Protein 1PCS (pdb70)

InterPro domains:
  IPR000923 Blue (type 1) copper domain [PF00127] (32-126)
  IPR001235 Blue (type 1) copper protein, plastocyanin-type [PR00156] (50-63)
  IPR001235 Blue (type 1) copper protein, plastocyanin-type [PR00156] (65-80)
  IPR001235 Blue (type 1) copper protein, plastocyanin-type [PR00156] (103-117)
  IPR002387 Plastocyanin [PR00157] (36-55)
  IPR002387 Plastocyanin [PR00157] (59-77)
  IPR002387 Plastocyanin [PR00157] (105-124)
  IPR002387 Plastocyanin [TIGR02656] (32-126)
  IPR002387 Plastocyanin [cd04219] (31-126)
  IPR008972 Cupredoxin [G3DSA:2.60.40.420] (29-126)
  IPR008972 Cupredoxin [SSF49503] (28-126)
  IPR023511 Plastocyanin, cyanobacteria [MF_00566] (29-126)
  IPR028871 Blue (type 1) copper protein, binding site [PS00196] (105-119)

Secondary structure (DSSP, 8-state):
--EEEEES-TTS-SSEESSEEEE-TT-EEEEEE-SS--EEEEE--SSS-HHHHHHH-EEEEE-STT-EEEEE--S-EEEEEE-GGGTTTT-EEEEEE-

Organism: Synechocystis sp. (strain ATCC 27184 / PCC 6803 / Kazusa) (NCBI:txid1111708)

Sequence (98 aa):
ANATVKMGSDSGALVFEPSTVTIKAGEEVKWVNNKLSPHNIVFDADGVPADTAAKLSHKGLLFAAGESFTSTFTEPGTYTYYCEPHRGAGMVGKVVVE

CATH classification: 2.60.40.420

GO terms:
  GO:0031676 plasma membrane-derived thylakoid membrane (C, EXP)

B-factor: mean 12.73, std 6.79, range [2.0, 57.0]

Solvent-accessible surface area: 4967 Å² total; per-residue (Å²): 86,102,19,81,0,72,0,0,6,89,106,37,40,46,52,2,74,55,60,70,12,81,3,130,43,46,37,70,0,88,0,35,1,44,100,92,47,32,0,1,0,10,10,44,53,108,84,18,85,66,102,35,2,67,155,13,20,41,131,47,76,16,134,57,81,55,69,46,45,58,8,70,2,99,107,76,25,63,4,47,2,29,0,79,66,28,141,87,64,39,0,80,6,79,0,31,4,145

Nearest PDB structures (foldseek):
  1pcs-assembly1_A-2  TM=1.010E+00  e=1.177E-21  Synechocystis sp. PCC 6803
  1jxf-assembly1_A  TM=9.537E-01  e=4.282E-17  Synechocystis sp. PCC 6803
  1bxv-assembly1_A  TM=9.787E-01  e=2.084E-15  Synechococcus elongatus PCC 7942 = FACHB-805
  1m9w-assembly1_A  TM=8.908E-01  e=7.858E-17  Synechocystis sp.
  4dp6-assembly1_X  TM=9.370E-01  e=3.416E-13  Populus nigra

Foldseek 3Di:
DEEEWEQADPVGARAIVVQEEEEAAFHKYKYFYADDDWWWKQWDPPWHHPVLSVVQTGLDIDDDGGDMDMGHGNDFTKIKIATVVCVVSPHIGIYGYD

Radius of gyration: 12.26 Å; Cα contacts (8 Å, |Δi|>4): 247; chains: 1; bounding box: 31×27×26 Å

Structure (mmCIF, N/CA/C/O backbone):
data_1PCS
#
_entry.id   1PCS
#
_cell.length_a   34.300
_cell.length_b   34.300
_cell.length_c   111.800
_cell.angle_alpha   90.00
_cell.angle_beta   90.00
_cell.angle_gamma   120.00
#
_symmetry.space_group_name_H-M   'P 32 2 1'
#
loop_
_entity.id
_entity.type
_entity.pdbx_description
1 polymer PLASTOCYANIN
2 non-polymer 'COPPER (II) ION'
3 water water
#
loop_
_atom_site.group_PDB
_atom_site.id
_atom_site.type_symbol
_atom_site.label_atom_id
_atom_site.label_alt_id
_atom_site.label_comp_id
_atom_site.label_asym_id
_atom_site.label_entity_id
_atom_site.label_seq_id
_atom_site.pdbx_PDB_ins_code
_atom_site.Cartn_x
_atom_site.Cartn_y
_atom_site.Cartn_z
_atom_site.occupancy
_atom_site.B_iso_or_equiv
_atom_site.auth_seq_id
_atom_site.auth_comp_id
_atom_site.auth_asym_id
_atom_site.auth_atom_id
_atom_site.pdbx_PDB_model_num
ATOM 1 N N . ALA A 1 1 ? 4.875 5.335 44.934 1.00 19.58 -2 ALA A N 1
ATOM 2 C CA . ALA A 1 1 ? 4.979 5.109 46.401 1.00 20.93 -2 ALA A CA 1
ATOM 3 C C . ALA A 1 1 ? 5.953 6.139 46.951 1.00 21.42 -2 ALA A C 1
ATOM 4 O O . ALA A 1 1 ? 6.611 6.836 46.178 1.00 20.85 -2 ALA A O 1
ATOM 9 N N . ASN A 1 2 ? 6.000 6.277 48.273 1.00 21.57 -1 ASN A N 1
ATOM 10 C CA . ASN A 1 2 ? 6.922 7.215 48.903 1.00 21.74 -1 ASN A CA 1
ATOM 11 C C . ASN A 1 2 ? 8.322 6.737 48.549 1.00 19.62 -1 ASN A C 1
ATOM 12 O O . ASN A 1 2 ? 8.562 5.536 48.442 1.00 20.65 -1 ASN A O 1
ATOM 20 N N . ALA A 1 3 ? 9.232 7.672 48.322 1.00 17.70 1 ALA A N 1
ATOM 21 C CA . ALA A 1 3 ? 10.584 7.313 47.938 1.00 14.71 1 ALA A CA 1
ATOM 22 C C . ALA A 1 3 ? 11.637 7.749 48.940 1.00 13.38 1 ALA A C 1
ATOM 23 O O . ALA A 1 3 ? 11.465 8.733 49.660 1.00 12.47 1 ALA A O 1
ATOM 26 N N . THR A 1 4 ? 12.720 6.987 48.997 1.00 11.60 2 THR A N 1
ATOM 27 C CA . THR A 1 4 ? 13.835 7.302 49.872 1.00 11.23 2 THR A CA 1
ATOM 28 C C . THR A 1 4 ? 15.034 7.436 48.954 1.00 9.81 2 THR A C 1
ATOM 29 O O . THR A 1 4 ? 15.217 6.616 48.055 1.00 10.79 2 THR 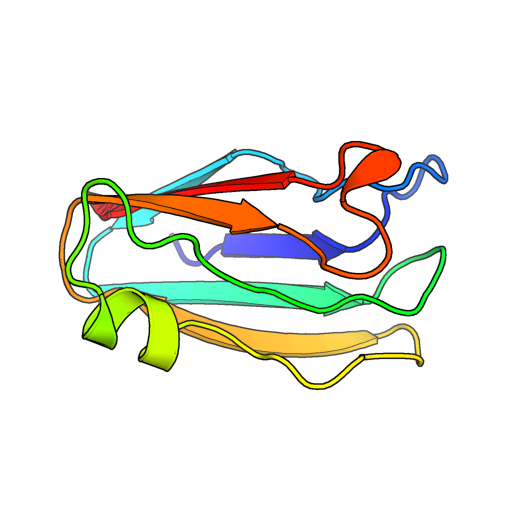A O 1
ATOM 35 N N . VAL A 1 5 ? 15.771 8.529 49.106 1.00 7.06 3 VAL A N 1
ATOM 36 C CA . VAL A 1 5 ? 16.948 8.788 48.289 1.00 4.99 3 VAL A CA 1
ATOM 37 C C . VAL A 1 5 ? 18.159 8.953 49.196 1.00 4.55 3 VAL A C 1
ATOM 38 O O . VAL A 1 5 ? 18.113 9.704 50.180 1.00 2.27 3 VAL A O 1
ATOM 43 N N . LYS A 1 6 ? 19.21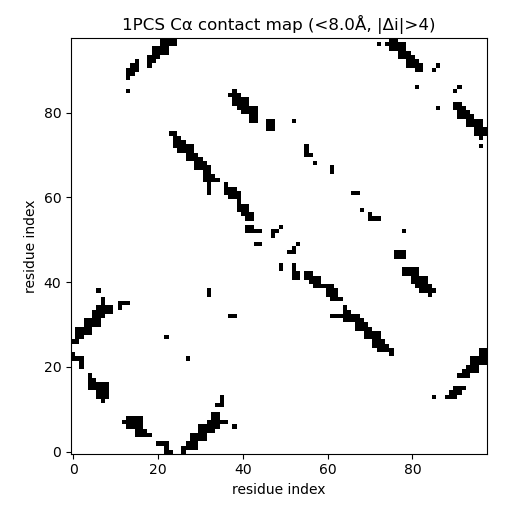6 8.200 48.903 1.00 4.15 4 LYS A N 1
ATOM 44 C CA . LYS A 1 6 ? 20.450 8.277 49.681 1.00 5.42 4 LYS A CA 1
ATOM 45 C C . LYS A 1 6 ? 21.281 9.433 49.149 1.00 3.47 4 LYS A C 1
ATOM 46 O O . LYS A 1 6 ? 21.416 9.600 47.932 1.00 2.22 4 LYS A O 1
ATOM 56 N N . MET A 1 7 ? 21.832 10.227 50.054 1.00 4.81 5 MET A N 1
ATOM 57 C CA . MET A 1 7 ? 22.692 11.330 49.658 1.00 5.21 5 MET A CA 1
ATOM 58 C C . MET A 1 7 ? 24.094 10.768 49.839 1.00 4.31 5 MET A C 1
ATOM 59 O O . MET A 1 7 ? 24.539 10.536 50.969 1.00 3.88 5 MET A O 1
ATOM 65 N N . GLY A 1 8 ? 24.752 10.487 48.716 1.00 5.16 6 GLY A N 1
ATOM 66 C CA . GLY A 1 8 ? 26.073 9.881 48.740 1.00 4.60 6 GLY A CA 1
ATOM 67 C C . GLY A 1 8 ? 25.794 8.391 48.586 1.00 8.28 6 GLY A C 1
ATOM 68 O O . GLY A 1 8 ? 25.084 7.802 49.415 1.00 7.76 6 GLY A O 1
ATOM 70 N N . SER A 1 9 ? 26.299 7.779 47.519 1.00 8.33 7 SER A N 1
ATOM 71 C CA . SER A 1 9 ? 26.049 6.356 47.266 1.00 12.13 7 SER A CA 1
ATOM 72 C C . SER A 1 9 ? 26.838 5.402 48.163 1.00 12.74 7 SER A C 1
ATOM 73 O O . SER A 1 9 ? 27.850 5.787 48.754 1.00 13.47 7 SER A O 1
ATOM 78 N N . ASP A 1 10 ? 26.365 4.156 48.259 1.00 13.84 8 ASP A N 1
ATOM 79 C CA . ASP A 1 10 ? 27.052 3.127 49.045 1.00 14.56 8 ASP A CA 1
ATOM 80 C C . ASP A 1 10 ? 28.429 2.882 48.423 1.00 13.20 8 ASP A C 1
ATOM 81 O O . ASP A 1 10 ? 29.381 2.550 49.116 1.00 13.43 8 ASP A O 1
ATOM 87 N N . SER A 1 11 ? 28.520 3.039 47.106 1.00 15.94 9 SER A N 1
ATOM 88 C CA . SER A 1 11 ? 29.778 2.853 46.397 1.00 18.36 9 SER A CA 1
ATOM 89 C C . SER A 1 11 ? 30.732 4.032 46.619 1.00 18.75 9 SER A C 1
ATOM 90 O O . SER A 1 11 ? 31.826 4.066 46.058 1.00 23.16 9 SER A O 1
ATOM 95 N N . GLY A 1 12 ? 30.313 4.996 47.434 1.00 17.92 10 GLY A N 1
ATOM 96 C CA . GLY A 1 12 ? 31.158 6.140 47.727 1.00 16.58 10 GLY A CA 1
ATOM 97 C C . GLY A 1 12 ? 31.308 7.188 46.637 1.00 15.25 10 GLY A C 1
ATOM 98 O O . GLY A 1 12 ? 32.416 7.672 46.386 1.00 16.39 10 GLY A O 1
ATOM 100 N N . ALA A 1 13 ? 30.198 7.557 46.008 1.00 13.06 11 ALA A N 1
ATOM 101 C CA . ALA A 1 13 ? 30.199 8.571 44.960 1.00 12.04 11 ALA A CA 1
ATOM 102 C C . ALA A 1 13 ? 29.305 9.749 45.374 1.00 10.41 11 ALA A C 1
ATOM 103 O O . ALA A 1 13 ? 28.318 9.571 46.097 1.00 8.63 11 ALA A O 1
ATOM 106 N N . LEU A 1 14 ? 29.671 10.952 44.942 1.00 9.90 12 LEU A N 1
ATOM 107 C CA . LEU A 1 14 ? 28.898 12.151 45.254 1.00 9.63 12 LEU A CA 1
ATOM 108 C C . LEU A 1 14 ? 27.672 12.195 44.347 1.00 9.03 12 LEU A C 1
ATOM 109 O O . LEU A 1 14 ? 27.622 12.962 43.380 1.00 5.72 12 LEU A O 1
ATOM 115 N N . VAL A 1 15 ? 26.690 11.358 44.661 1.00 5.00 13 VAL A N 1
ATOM 116 C CA . VAL A 1 15 ? 25.474 11.282 43.870 1.00 8.39 13 VAL A CA 1
ATOM 117 C C . VAL A 1 15 ? 24.249 11.010 44.739 1.00 6.89 13 VAL A C 1
ATOM 118 O O . VAL A 1 15 ? 24.361 10.624 45.907 1.00 8.96 13 VAL A O 1
ATOM 123 N N . PHE A 1 16 ? 23.083 11.280 44.169 1.00 7.70 14 PHE A N 1
ATOM 124 C CA . PHE A 1 16 ? 21.821 11.006 44.826 1.00 6.46 14 PHE A CA 1
ATOM 125 C C . PHE A 1 16 ? 21.470 9.643 44.257 1.00 5.07 14 PHE A C 1
ATOM 126 O O . PHE A 1 16 ? 21.508 9.444 43.040 1.00 6.55 14 PHE A O 1
ATOM 135 N N . GLU A 1 17 ? 21.193 8.690 45.134 1.00 5.69 15 GLU A N 1
ATOM 136 C CA . GLU A 1 17 ? 20.864 7.341 44.698 1.00 5.49 15 GLU A CA 1
ATOM 137 C C . GLU A 1 17 ? 19.533 6.900 45.299 1.00 5.06 15 GLU A C 1
ATOM 138 O O . GLU A 1 17 ? 19.418 6.747 46.514 1.00 4.82 15 GLU A O 1
ATOM 145 N N . PRO A 1 18 ? 18.510 6.686 44.458 1.00 5.14 16 PRO A N 1
ATOM 146 C CA . PRO A 1 18 ? 18.529 6.833 43.001 1.00 5.04 16 PRO A CA 1
ATOM 147 C C . PRO A 1 18 ? 18.429 8.297 42.565 1.00 6.61 16 PRO A C 1
ATOM 148 O O . PRO A 1 18 ? 17.755 9.098 43.210 1.00 5.47 16 PRO A O 1
ATOM 152 N N . SER A 1 19 ? 19.111 8.639 41.476 1.00 7.00 17 SER A N 1
ATOM 153 C CA . SER A 1 19 ? 19.126 10.005 40.963 1.00 8.91 17 SER A CA 1
ATOM 154 C C . SER A 1 19 ? 17.757 10.500 40.495 1.00 10.83 17 SER A C 1
ATOM 155 O O . SER A 1 19 ? 17.451 11.685 40.612 1.00 14.18 17 SER A O 1
ATOM 160 N N . THR A 1 20 ? 16.942 9.598 39.958 1.00 9.64 18 THR A N 1
ATOM 161 C CA . THR A 1 20 ? 15.606 9.950 39.499 1.00 8.06 18 THR A CA 1
ATOM 162 C C . THR A 1 20 ? 14.594 9.043 40.186 1.00 9.46 18 THR A C 1
ATOM 163 O O . THR A 1 20 ? 14.785 7.826 40.240 1.00 7.67 18 THR A O 1
ATOM 169 N N . VAL A 1 21 ? 13.558 9.650 40.764 1.00 7.93 19 VAL A N 1
ATOM 170 C CA . VAL A 1 21 ? 12.484 8.911 41.418 1.00 8.15 19 VAL A CA 1
ATOM 171 C C . VAL A 1 21 ? 11.161 9.418 40.860 1.00 8.78 19 VAL A C 1
ATOM 172 O O . VAL A 1 21 ? 11.053 10.574 40.430 1.00 4.91 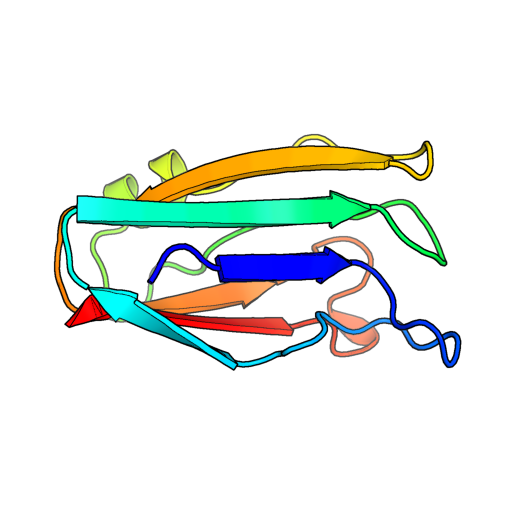19 VAL A O 1
ATOM 177 N N . THR A 1 22 ? 10.168 8.543 40.831 1.00 8.07 20 THR A N 1
ATOM 178 C CA . THR A 1 22 ? 8.852 8.907 40.340 1.00 7.35 20 THR A CA 1
ATOM 179 C C . THR A 1 22 ? 7.825 8.598 41.412 1.00 6.61 20 THR A C 1
ATOM 180 O O . THR A 1 22 ? 7.778 7.483 41.934 1.00 6.63 20 THR A O 1
ATOM 186 N N . ILE A 1 23 ? 7.051 9.610 41.782 1.00 5.08 21 ILE A N 1
ATOM 187 C CA . ILE A 1 23 ? 6.022 9.452 42.791 1.00 6.70 21 ILE A CA 1
ATOM 188 C C . ILE A 1 23 ? 4.685 10.000 42.289 1.00 6.43 21 ILE A C 1
ATOM 189 O O . ILE A 1 23 ? 4.597 10.570 41.201 1.00 7.35 21 ILE A O 1
ATOM 195 N N . LYS A 1 24 ? 3.646 9.779 43.082 1.00 7.86 22 L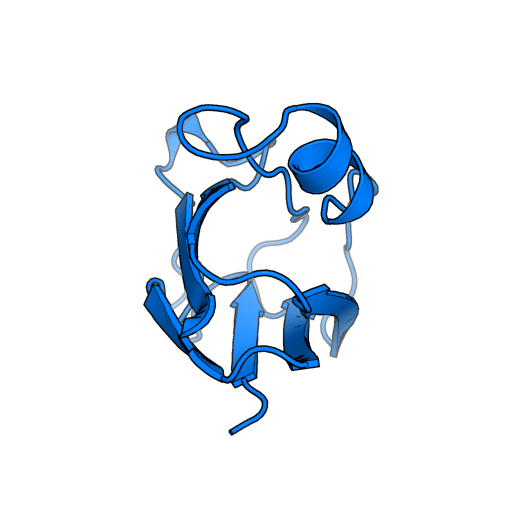YS A N 1
ATOM 196 C CA . LYS A 1 24 ? 2.308 10.261 42.778 1.00 9.97 22 LYS A CA 1
ATOM 197 C C . LYS A 1 24 ? 2.115 11.549 43.570 1.00 7.96 22 LYS A C 1
ATOM 198 O O . LYS A 1 24 ? 2.639 11.679 44.684 1.00 8.21 22 LYS A O 1
ATOM 208 N N . ALA A 1 25 ? 1.371 12.491 43.002 1.00 5.95 23 ALA A N 1
ATOM 209 C CA . ALA A 1 25 ? 1.096 13.760 43.663 1.00 7.05 23 ALA A CA 1
ATOM 210 C C . ALA A 1 25 ? 0.531 13.458 45.038 1.00 5.94 23 ALA A C 1
ATOM 211 O O . ALA A 1 25 ? -0.300 12.567 45.187 1.00 7.93 23 ALA A O 1
ATOM 214 N N . GLY A 1 26 ? 1.012 14.173 46.043 1.00 4.80 24 GLY A N 1
ATOM 215 C CA . GLY A 1 26 ? 0.550 13.949 47.396 1.00 5.37 24 GLY A CA 1
ATOM 216 C C . GLY A 1 26 ? 1.545 13.142 48.209 1.00 6.95 24 GLY A C 1
ATOM 217 O O . GLY A 1 26 ? 1.524 13.201 49.439 1.00 7.44 24 GLY A O 1
ATOM 219 N N . GLU A 1 27 ? 2.419 12.394 47.538 1.00 8.75 25 GLU A N 1
ATOM 220 C CA . GLU A 1 27 ? 3.417 11.584 48.237 1.00 9.76 25 GLU A CA 1
ATOM 221 C C . GLU A 1 27 ? 4.663 12.379 48.614 1.00 9.94 25 GLU A C 1
ATOM 222 O O . GLU A 1 27 ? 4.843 13.525 48.191 1.00 9.33 25 GLU A O 1
ATOM 229 N N . GLU A 1 28 ? 5.530 11.767 49.409 1.00 9.80 26 GLU A N 1
ATOM 230 C CA . GLU A 1 28 ? 6.730 12.450 49.850 1.00 12.44 26 GLU A CA 1
ATOM 231 C C . GLU A 1 28 ? 8.006 11.710 49.506 1.00 11.89 26 GLU A C 1
ATOM 232 O O . GLU A 1 28 ? 7.986 10.532 49.128 1.00 12.20 26 GLU A O 1
ATOM 239 N N . VAL A 1 29 ? 9.109 12.441 49.574 1.00 8.47 27 VAL A N 1
ATOM 240 C CA . VAL A 1 29 ? 10.424 11.894 49.298 1.00 6.65 27 VAL A CA 1
ATOM 241 C C . VAL A 1 29 ? 11.277 12.228 50.509 1.00 6.57 27 VAL A C 1
ATOM 242 O O . VAL A 1 29 ? 11.231 13.348 51.028 1.00 5.82 27 VAL A O 1
ATOM 247 N N . LYS A 1 30 ? 11.998 11.237 51.007 1.00 5.81 28 LYS A N 1
ATOM 248 C CA . LYS A 1 30 ? 12.864 11.457 52.143 1.00 5.27 28 LYS A CA 1
ATOM 249 C C . LYS A 1 30 ? 14.301 11.253 51.697 1.00 7.03 28 LYS A C 1
ATOM 250 O O . LYS A 1 30 ? 14.623 10.227 51.091 1.00 7.35 28 LYS A O 1
ATOM 260 N N . TRP A 1 31 ? 15.135 12.262 51.931 1.00 4.05 29 TRP A N 1
ATOM 261 C CA . TRP A 1 31 ? 16.550 12.190 51.602 1.00 4.66 29 TRP A CA 1
ATOM 262 C C . TRP A 1 31 ? 17.268 11.854 52.900 1.00 6.45 29 TRP A C 1
ATOM 263 O O . TRP A 1 31 ? 17.055 12.511 53.927 1.00 7.42 29 TRP A O 1
ATOM 276 N N . VAL A 1 32 ? 18.092 10.814 52.862 1.00 7.64 30 VAL A N 1
ATOM 277 C CA . VAL A 1 32 ? 18.831 10.377 54.035 1.00 5.51 30 VAL A CA 1
ATOM 278 C C . VAL A 1 32 ? 20.331 10.512 53.769 1.00 8.37 30 VAL A C 1
ATOM 279 O O . VAL A 1 32 ? 20.844 10.023 52.756 1.00 5.04 30 VAL A O 1
ATOM 284 N N . ASN A 1 33 ? 21.014 11.216 54.666 1.00 7.56 31 ASN A N 1
ATOM 285 C CA . ASN A 1 33 ? 22.453 11.431 54.569 1.00 9.49 31 ASN A CA 1
ATOM 286 C C . ASN A 1 33 ? 23.141 10.078 54.721 1.00 10.11 31 ASN A C 1
ATOM 287 O O . ASN A 1 33 ? 22.973 9.413 55.746 1.00 10.31 31 ASN A O 1
ATOM 295 N N . ASN A 1 34 ? 23.916 9.678 53.717 1.00 9.80 32 ASN A N 1
ATOM 296 C CA . ASN A 1 34 ? 24.591 8.386 53.751 1.00 9.21 32 ASN A CA 1
ATOM 297 C C . ASN A 1 34 ? 26.119 8.463 53.854 1.00 8.54 32 ASN A C 1
ATOM 298 O O . ASN A 1 34 ? 26.690 8.131 54.892 1.00 10.03 32 ASN A O 1
ATOM 306 N N . LYS A 1 35 ? 26.778 8.892 52.784 1.00 9.76 33 LYS A N 1
ATOM 307 C CA . LYS A 1 35 ? 28.237 8.996 52.771 1.00 11.02 33 LYS A CA 1
ATOM 308 C C . LYS A 1 35 ? 28.721 10.292 52.139 1.00 10.97 33 LYS A C 1
ATOM 309 O O . LYS A 1 35 ? 27.986 10.936 51.393 1.00 10.66 33 LYS A O 1
ATOM 319 N N . LEU A 1 36 ? 29.969 10.648 52.443 1.00 10.28 34 LEU A N 1
ATOM 320 C CA . LEU A 1 36 ? 30.632 11.837 51.906 1.00 9.23 34 LEU A CA 1
ATOM 321 C C . LEU A 1 36 ? 29.920 13.156 52.198 1.00 9.27 34 LEU A C 1
ATOM 322 O O . LEU A 1 36 ? 29.728 13.991 51.313 1.00 8.57 34 LEU A O 1
ATOM 328 N N . SER A 1 37 ? 29.575 13.350 53.466 1.00 11.56 35 SER A N 1
ATOM 329 C CA . SER A 1 37 ? 28.894 14.557 53.915 1.00 13.59 35 SER A CA 1
ATOM 330 C C . SER A 1 37 ? 29.792 15.778 53.710 1.00 14.08 35 SER A C 1
ATOM 331 O O . SER A 1 37 ? 31.014 15.638 53.563 1.00 16.25 35 SER A O 1
ATOM 336 N N . PRO A 1 38 ? 29.214 16.993 53.751 1.00 11.98 36 PRO A N 1
ATOM 337 C CA . PRO A 1 38 ? 27.796 17.291 53.976 1.00 10.92 36 PRO A CA 1
ATOM 338 C C . PRO A 1 38 ? 26.997 17.407 52.677 1.00 7.77 36 PRO A C 1
ATOM 339 O O . PRO A 1 38 ? 27.568 17.540 51.589 1.00 7.61 36 PRO A O 1
ATOM 343 N N . HIS A 1 39 ? 25.673 17.351 52.793 1.00 6.05 37 HIS A N 1
ATOM 344 C CA . HIS A 1 39 ? 24.798 17.465 51.627 1.00 5.27 37 HIS A CA 1
ATOM 345 C C . HIS A 1 39 ? 23.566 18.286 51.970 1.00 4.44 37 HIS A C 1
ATOM 346 O O . HIS A 1 39 ? 23.216 18.438 53.139 1.00 6.83 37 HIS A O 1
ATOM 355 N N . ASN A 1 40 ? 22.920 18.818 50.940 1.00 6.68 38 ASN A N 1
ATOM 356 C CA . ASN A 1 40 ? 21.687 19.580 51.092 1.00 6.65 38 ASN A CA 1
ATOM 357 C C . ASN A 1 40 ? 20.894 19.425 49.794 1.00 8.14 38 ASN A C 1
ATOM 358 O O . ASN A 1 40 ? 21.389 18.821 48.830 1.00 4.75 38 ASN A O 1
ATOM 366 N N . ILE A 1 41 ? 19.648 19.900 49.792 1.00 8.37 39 ILE A N 1
ATOM 367 C CA . ILE A 1 41 ? 18.783 19.778 48.619 1.00 9.70 39 ILE A CA 1
ATOM 368 C C . ILE A 1 41 ? 18.280 21.142 48.168 1.00 7.87 39 ILE A C 1
ATOM 369 O O . ILE A 1 41 ? 17.571 21.824 48.910 1.00 10.32 39 ILE A O 1
ATOM 375 N N . VAL A 1 42 ? 18.634 21.537 46.954 1.00 5.71 40 VAL A N 1
ATOM 376 C CA . VAL A 1 42 ? 18.180 22.814 46.430 1.00 6.60 40 VAL A CA 1
ATOM 377 C C . VAL A 1 42 ? 17.524 22.578 45.075 1.00 5.16 40 VAL A C 1
ATOM 378 O O . VAL A 1 42 ? 18.158 22.071 44.155 1.00 4.74 40 VAL A O 1
ATOM 383 N N . PHE A 1 43 ? 16.241 22.896 44.967 1.00 4.59 41 PHE A N 1
ATOM 384 C CA . PHE A 1 43 ? 15.534 22.710 43.704 1.00 6.25 41 PHE A CA 1
ATOM 385 C C . PHE A 1 43 ? 15.716 23.923 42.809 1.00 7.03 41 PHE A C 1
ATOM 386 O O . PHE A 1 43 ? 15.696 25.054 43.286 1.00 9.02 41 PHE A O 1
ATOM 395 N N . ASP A 1 44 ? 15.988 23.699 41.530 1.00 9.72 42 ASP A N 1
ATOM 396 C CA . ASP A 1 44 ? 16.126 24.826 40.624 1.00 14.57 42 ASP A CA 1
ATOM 397 C C . ASP A 1 44 ? 14.702 25.197 40.192 1.00 15.76 42 ASP A C 1
ATOM 398 O O . ASP A 1 44 ? 13.793 24.367 40.248 1.00 15.34 42 ASP A O 1
ATOM 404 N N . ALA A 1 45 ? 14.500 26.440 39.780 1.00 17.73 43 ALA A N 1
ATOM 405 C CA . ALA A 1 45 ? 13.162 26.891 39.422 1.00 19.27 43 ALA A CA 1
ATOM 406 C C . ALA A 1 45 ? 12.738 26.833 37.962 1.00 18.13 43 ALA A C 1
ATOM 407 O O . ALA A 1 45 ? 11.770 27.488 37.585 1.00 22.50 43 ALA A O 1
ATOM 410 N N . ASP A 1 46 ? 13.425 26.068 37.127 1.00 18.75 44 ASP A N 1
ATOM 411 C CA . ASP A 1 46 ? 13.005 26.023 35.731 1.00 21.27 44 ASP A CA 1
ATOM 412 C C . ASP A 1 46 ? 11.975 24.917 35.520 1.00 19.24 44 ASP A C 1
ATOM 413 O O . ASP A 1 46 ? 12.179 23.774 35.934 1.00 20.81 44 ASP A O 1
ATOM 419 N N . GLY A 1 47 ? 10.825 25.290 34.970 1.00 17.16 45 GLY A N 1
ATOM 420 C CA . GLY A 1 47 ? 9.772 24.316 34.725 1.00 15.05 45 GLY A CA 1
ATOM 421 C C . GLY A 1 47 ? 8.749 24.195 35.839 1.00 11.18 45 GLY A C 1
ATOM 422 O O . GLY A 1 47 ? 7.699 23.582 35.658 1.00 11.83 45 GLY A O 1
ATOM 424 N N . VAL A 1 48 ? 9.053 24.755 37.000 1.00 10.69 46 VAL A N 1
ATOM 425 C CA . VAL A 1 48 ? 8.139 24.715 38.134 1.00 9.36 46 VAL A CA 1
ATOM 426 C C . VAL A 1 48 ? 8.111 26.111 38.749 1.00 9.09 46 VAL A C 1
ATOM 427 O O . VAL A 1 48 ? 8.983 26.929 38.467 1.00 8.01 46 VAL A O 1
ATOM 432 N N . PRO A 1 49 ? 7.064 26.431 39.525 1.00 10.72 47 PRO A N 1
ATOM 433 C CA . PRO A 1 49 ? 6.980 27.753 40.145 1.00 11.13 47 PRO A CA 1
ATOM 434 C C . PRO A 1 49 ? 8.1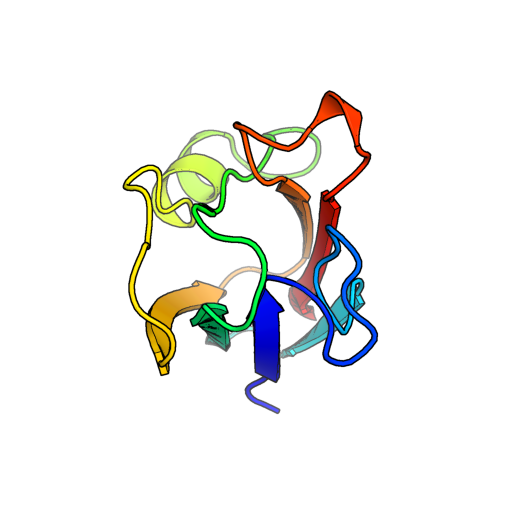66 27.989 41.064 1.00 12.25 47 PRO A C 1
ATOM 435 O O . PRO A 1 49 ? 8.518 27.121 41.862 1.00 13.86 47 PRO A O 1
ATOM 439 N N . ALA A 1 50 ? 8.764 29.172 40.962 1.00 12.16 48 ALA A N 1
ATOM 440 C CA . ALA A 1 50 ? 9.921 29.526 41.778 1.00 11.67 48 ALA A CA 1
ATOM 441 C C . ALA A 1 50 ? 9.696 29.324 43.276 1.00 11.79 48 ALA A C 1
ATOM 442 O O . ALA A 1 50 ? 10.545 28.749 43.966 1.00 11.68 48 ALA A O 1
ATOM 445 N N . ASP A 1 51 ? 8.543 29.758 43.776 1.00 10.25 50 ASP A N 1
ATOM 446 C CA . ASP A 1 51 ? 8.256 29.611 45.200 1.00 12.55 50 ASP A CA 1
ATOM 447 C C . ASP A 1 51 ? 8.023 28.179 45.676 1.00 10.98 50 ASP A C 1
ATOM 448 O O . ASP A 1 51 ? 8.349 27.843 46.815 1.00 8.78 50 ASP A O 1
ATOM 454 N N . THR A 1 52 ? 7.492 27.331 44.802 1.00 11.35 51 THR A N 1
ATOM 455 C CA . THR A 1 52 ? 7.271 25.933 45.150 1.00 11.86 51 THR A CA 1
ATOM 456 C C . THR A 1 52 ? 8.647 25.285 45.316 1.00 10.08 51 THR A C 1
ATOM 457 O O . THR A 1 52 ? 8.904 24.599 46.305 1.00 11.16 51 THR A O 1
ATOM 463 N N . ALA A 1 53 ? 9.541 25.563 44.369 1.00 9.50 52 ALA A N 1
ATOM 464 C CA . ALA A 1 53 ? 10.904 25.039 44.391 1.00 9.03 52 ALA A CA 1
ATOM 465 C C . ALA A 1 53 ? 11.600 25.429 45.699 1.00 10.01 52 ALA A C 1
ATOM 466 O O . ALA A 1 53 ? 12.289 24.615 46.315 1.00 9.84 52 ALA A O 1
ATOM 469 N N . ALA A 1 54 ? 11.393 26.670 46.131 1.00 11.03 53 ALA A N 1
ATOM 470 C CA . ALA A 1 54 ? 11.974 27.159 47.375 1.00 10.75 53 ALA A CA 1
ATOM 471 C C . ALA A 1 54 ? 11.400 26.415 48.586 1.00 11.53 53 ALA A C 1
ATOM 472 O O . ALA A 1 54 ? 12.136 26.022 49.490 1.00 11.64 53 ALA A O 1
ATOM 475 N N . LYS A 1 55 ? 10.086 26.211 48.600 1.00 12.02 54 LYS A N 1
ATOM 476 C CA . LYS A 1 55 ? 9.439 25.516 49.709 1.00 10.72 54 LYS A CA 1
ATOM 477 C C . LYS A 1 55 ? 9.878 24.059 49.832 1.00 8.94 54 LYS A C 1
ATOM 478 O O . LYS A 1 55 ? 9.834 23.481 50.920 1.00 5.52 54 LYS A O 1
ATOM 488 N N . LEU A 1 56 ? 10.269 23.461 48.710 1.00 5.68 55 LEU A N 1
ATOM 489 C CA . LEU A 1 56 ? 10.715 22.070 48.686 1.00 5.49 55 LEU A CA 1
ATOM 490 C C . LEU A 1 56 ? 12.184 21.913 49.077 1.00 5.67 55 LEU A C 1
ATOM 491 O O . LEU A 1 56 ? 12.613 20.839 49.498 1.00 6.82 55 LEU A O 1
ATOM 497 N N . SER A 1 57 ? 12.952 22.985 48.939 1.00 5.85 56 SER A N 1
ATOM 498 C CA . SER A 1 57 ? 14.376 22.943 49.249 1.00 3.78 56 SER A CA 1
ATOM 499 C C . SER A 1 57 ? 14.660 22.867 50.739 1.00 5.57 56 SER A C 1
ATOM 500 O O . SER A 1 57 ? 13.836 23.261 51.574 1.00 3.49 56 SER A O 1
ATOM 505 N N . HIS A 1 58 ? 15.830 22.326 51.057 1.00 5.84 57 HIS A N 1
ATOM 506 C CA . HIS A 1 58 ? 16.311 22.199 52.426 1.00 6.01 57 HIS A CA 1
ATOM 507 C C . HIS A 1 58 ? 17.769 22.634 52.305 1.00 7.59 57 HIS A C 1
ATOM 508 O O . HIS A 1 58 ? 18.643 21.829 51.974 1.00 6.56 57 HIS A O 1
ATOM 518 N N . LYS A 1 59 ? 18.007 23.930 52.488 1.00 8.09 58 LYS A N 1
ATOM 519 C CA . LYS A 1 59 ? 19.342 24.509 52.364 1.00 10.03 58 LYS A CA 1
ATOM 520 C C . LYS A 1 59 ? 20.359 24.160 53.453 1.00 9.97 58 LYS A C 1
ATOM 521 O O . LYS A 1 59 ? 21.565 24.229 53.215 1.00 11.90 58 LYS A O 1
ATOM 531 N N . GLY A 1 60 ? 19.883 23.807 54.642 1.00 10.92 61 GLY A N 1
ATOM 532 C CA . GLY A 1 60 ? 20.786 23.444 55.726 1.00 11.00 61 GLY A CA 1
ATOM 533 C C . GLY A 1 60 ? 21.556 22.169 55.407 1.00 12.98 61 GLY A C 1
ATOM 534 O O . GLY A 1 60 ? 20.994 21.217 54.847 1.00 12.10 61 GLY A O 1
ATOM 536 N N . LEU A 1 61 ? 22.834 22.142 55.772 1.00 11.19 62 LEU A N 1
ATOM 537 C CA . LEU A 1 61 ? 23.689 20.989 55.509 1.00 9.92 62 LEU A CA 1
ATOM 538 C C . LEU A 1 61 ? 23.546 19.872 56.538 1.00 9.22 62 LEU A C 1
ATOM 539 O O . LEU A 1 61 ? 23.457 20.125 57.742 1.00 5.80 62 LEU A O 1
ATOM 545 N N . LEU A 1 62 ? 23.511 18.636 56.049 1.00 8.32 63 LEU A N 1
ATOM 546 C CA . LEU A 1 62 ? 23.404 17.461 56.907 1.00 10.63 63 LEU A CA 1
ATOM 547 C C . LEU A 1 62 ? 24.787 16.823 57.000 1.00 10.24 63 LEU A C 1
ATOM 548 O O . LEU A 1 62 ? 25.457 16.617 55.978 1.00 9.75 63 LEU A O 1
ATOM 554 N N . PHE A 1 63 ? 25.215 16.524 58.224 1.00 10.74 64 PHE A N 1
ATOM 555 C CA . PHE A 1 63 ? 26.529 15.931 58.451 1.00 11.29 64 PHE A CA 1
ATOM 556 C C . PHE A 1 63 ? 26.525 14.468 58.902 1.00 11.57 64 PHE A C 1
ATOM 557 O O . PHE A 1 63 ? 27.225 13.645 58.324 1.00 14.56 64 PHE A O 1
ATOM 566 N N . ALA A 1 64 ? 25.741 14.142 59.922 1.00 10.82 65 ALA A N 1
ATOM 567 C CA . ALA A 1 64 ? 25.692 12.774 60.436 1.00 10.73 65 ALA A CA 1
ATOM 568 C C . ALA A 1 64 ? 24.928 11.810 59.533 1.00 10.67 65 ALA A C 1
ATOM 569 O O . ALA A 1 64 ? 23.943 12.190 58.892 1.00 9.46 65 ALA A O 1
ATOM 572 N N . ALA A 1 65 ? 25.408 10.572 59.462 1.00 11.58 66 ALA A N 1
ATOM 573 C CA . ALA A 1 65 ? 24.759 9.535 58.662 1.00 11.20 66 ALA A CA 1
ATOM 574 C C . ALA A 1 65 ? 23.424 9.196 59.326 1.00 10.74 66 ALA A C 1
ATOM 575 O O . ALA A 1 65 ? 23.346 9.042 60.553 1.00 9.35 66 ALA A O 1
ATOM 578 N N . GLY A 1 66 ? 22.368 9.100 58.530 1.00 12.05 67 GLY A N 1
ATOM 579 C CA . GLY A 1 66 ? 21.065 8.800 59.096 1.00 14.12 67 GLY A CA 1
ATOM 580 C C . GLY A 1 66 ? 20.162 10.017 59.211 1.00 15.38 67 GLY A C 1
ATOM 581 O O . GLY A 1 66 ? 18.956 9.867 59.421 1.00 17.78 67 GLY A O 1
ATOM 583 N N . GLU A 1 67 ? 20.731 11.221 59.139 1.00 14.48 68 GLU A N 1
ATOM 584 C CA . GLU A 1 67 ? 19.923 12.442 59.201 1.00 12.85 68 GLU A CA 1
ATOM 585 C C . GLU A 1 67 ? 19.100 12.500 57.918 1.00 9.94 68 GLU A C 1
ATOM 586 O O . GLU A 1 67 ? 19.536 11.999 56.879 1.00 7.87 68 GLU A O 1
ATOM 593 N N . SER A 1 68 ? 17.933 13.129 57.971 1.00 8.80 69 SER A N 1
ATOM 594 C CA . SER A 1 68 ? 17.094 13.206 56.780 1.00 9.52 69 SER A CA 1
ATOM 595 C C . SER A 1 68 ? 16.281 14.490 56.658 1.00 6.95 69 SER A C 1
ATOM 596 O O . SER A 1 68 ? 16.218 15.300 57.582 1.00 6.85 69 SER A O 1
ATOM 601 N N . PHE A 1 69 ? 15.701 14.670 55.479 1.00 7.59 70 PHE A N 1
ATOM 602 C CA . PHE A 1 69 ? 14.852 15.802 55.149 1.00 6.66 70 PHE A CA 1
ATOM 603 C C . PHE A 1 69 ? 13.701 15.192 54.367 1.00 8.55 70 PHE A C 1
ATOM 604 O O . PHE A 1 6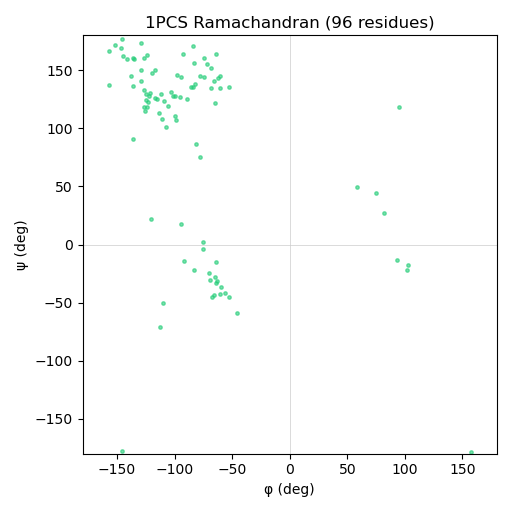9 ? 13.904 14.236 53.610 1.00 6.87 70 PHE A O 1
ATOM 613 N N . THR A 1 70 ? 12.502 15.738 54.542 1.00 7.36 71 THR A N 1
ATOM 614 C CA . THR A 1 70 ? 11.327 15.246 53.832 1.00 8.01 71 THR A CA 1
ATOM 615 C C . THR A 1 70 ? 10.601 16.407 53.170 1.00 6.56 71 THR A C 1
ATOM 616 O O . THR A 1 70 ? 10.528 17.502 53.732 1.00 5.70 71 THR A O 1
ATOM 622 N N . SER A 1 71 ? 10.108 16.165 51.960 1.00 6.66 72 SER A N 1
ATOM 623 C CA . SER A 1 71 ? 9.333 17.143 51.211 1.00 7.47 72 SER A CA 1
ATOM 624 C C . SER A 1 71 ? 8.145 16.400 50.613 1.00 8.28 72 SER A C 1
ATOM 625 O O . SER A 1 71 ? 8.287 15.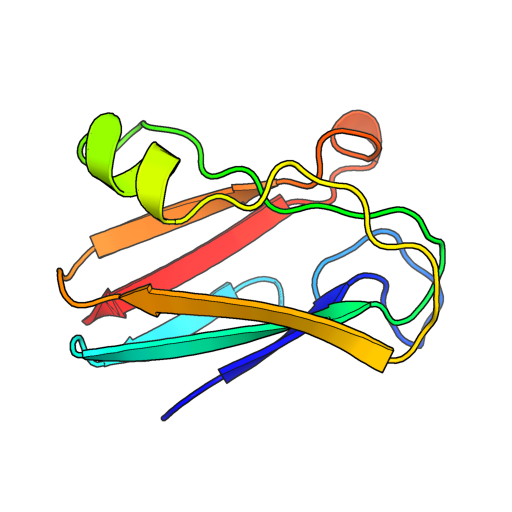255 50.157 1.00 5.45 72 SER A O 1
ATOM 630 N N . THR A 1 72 ? 6.969 17.021 50.698 1.00 7.32 73 THR A N 1
ATOM 631 C CA . THR A 1 72 ? 5.733 16.464 50.162 1.00 4.70 73 THR A CA 1
ATOM 632 C C . THR A 1 72 ? 5.477 17.181 48.839 1.00 5.25 73 THR A C 1
ATOM 633 O O . THR A 1 72 ? 5.502 18.406 48.787 1.00 4.53 73 THR A O 1
ATOM 639 N N . PHE A 1 73 ? 5.261 16.422 47.768 1.00 7.80 74 PHE A N 1
ATOM 640 C CA . PHE A 1 73 ? 5.011 17.009 46.452 1.00 10.21 74 PHE A CA 1
ATOM 641 C C . PHE A 1 73 ? 3.539 16.842 46.086 1.00 13.09 74 PHE A C 1
ATOM 642 O O . PHE A 1 73 ? 3.129 15.766 45.650 1.00 14.08 74 PHE A O 1
ATOM 651 N N . THR A 1 74 ? 2.749 17.899 46.247 1.00 13.23 75 THR A N 1
ATOM 652 C CA . THR A 1 74 ? 1.321 17.826 45.941 1.00 14.05 75 THR A CA 1
ATOM 653 C C . THR A 1 74 ? 0.965 18.237 44.522 1.00 13.86 75 THR A C 1
ATOM 654 O O . THR A 1 74 ? -0.146 17.970 44.060 1.00 16.03 75 THR A O 1
ATOM 660 N N . GLU A 1 75 ? 1.903 18.870 43.828 1.00 13.52 76 GLU A N 1
ATOM 661 C CA . GLU A 1 75 ? 1.657 19.336 42.471 1.00 13.44 76 GLU A CA 1
ATOM 662 C C . GLU A 1 75 ? 2.492 18.555 41.464 1.00 13.75 76 GLU A C 1
ATOM 663 O O . GLU A 1 75 ? 3.700 18.400 41.645 1.00 15.09 76 GLU A O 1
ATOM 670 N N . PRO A 1 76 ? 1.853 18.029 40.403 1.00 13.74 77 PRO A N 1
ATOM 671 C CA . PRO A 1 76 ? 2.512 17.254 39.343 1.00 11.91 77 PRO A CA 1
ATOM 672 C C . PRO A 1 76 ? 3.580 18.058 38.600 1.00 12.84 77 PRO A C 1
ATOM 673 O O . PRO A 1 76 ? 3.425 19.260 38.398 1.00 14.22 77 PRO A O 1
ATOM 677 N N . GLY A 1 77 ? 4.657 17.394 38.194 1.00 11.27 78 GLY A N 1
ATOM 678 C CA . GLY A 1 77 ? 5.708 18.081 37.468 1.00 10.68 78 GLY A CA 1
ATOM 679 C C . GLY A 1 77 ? 7.049 17.382 37.557 1.00 10.96 78 GLY A C 1
ATOM 680 O O . GLY A 1 77 ? 7.159 16.300 38.138 1.00 9.07 78 GLY A O 1
ATOM 682 N N . THR A 1 78 ? 8.057 17.984 36.935 1.00 10.43 79 THR A N 1
ATOM 683 C CA . THR A 1 78 ? 9.420 17.459 36.937 1.00 10.93 79 THR A CA 1
ATOM 684 C C . THR A 1 78 ? 10.267 18.453 37.723 1.00 8.15 79 THR A C 1
ATOM 685 O O . THR A 1 78 ? 10.441 19.594 37.300 1.00 7.23 79 THR A O 1
ATOM 691 N N . TYR A 1 79 ? 10.759 18.022 38.877 1.00 5.88 80 TYR A N 1
ATOM 692 C CA . TYR A 1 79 ? 11.554 18.866 39.756 1.00 6.49 80 TYR A CA 1
ATOM 693 C C . TYR A 1 79 ? 13.014 18.433 39.816 1.00 6.54 80 TYR A C 1
ATOM 694 O O . TYR A 1 79 ? 13.338 17.398 40.401 1.00 7.02 80 TYR A O 1
ATOM 705 N N . THR A 1 80 ? 13.892 19.220 39.212 1.00 4.44 81 THR A N 1
ATOM 706 C CA . THR A 1 80 ? 15.314 18.918 39.231 1.00 4.54 81 THR A CA 1
ATOM 707 C C . THR A 1 80 ? 15.932 19.680 40.401 1.00 5.49 81 THR A C 1
ATOM 708 O O . THR A 1 80 ? 15.499 20.793 40.726 1.00 3.91 81 THR A O 1
ATOM 714 N N . TYR A 1 81 ? 16.920 19.070 41.049 1.00 4.41 82 TYR A N 1
ATOM 715 C CA . TYR A 1 81 ? 17.566 19.677 42.202 1.00 3.37 82 TYR A CA 1
ATOM 716 C C . TYR A 1 81 ? 19.046 19.317 42.258 1.00 4.31 82 TYR A C 1
ATOM 717 O O . TYR A 1 81 ? 19.534 18.539 41.437 1.00 4.00 82 TYR A O 1
ATOM 728 N N . TYR A 1 82 ? 19.756 19.866 43.235 1.00 3.05 83 TYR A N 1
ATOM 729 C CA . TYR A 1 82 ? 21.179 19.588 43.371 1.00 5.58 83 TYR A CA 1
ATOM 730 C C . TYR A 1 82 ? 21.675 19.813 44.782 1.00 5.12 83 TYR A C 1
ATOM 731 O O . TYR A 1 82 ? 20.985 20.408 45.617 1.00 3.63 83 TYR A O 1
ATOM 742 N N . CYS A 1 83 ? 22.876 19.309 45.034 1.00 4.80 84 CYS A N 1
ATOM 743 C CA . CYS A 1 83 ? 23.543 19.468 46.309 1.00 5.50 84 CYS A CA 1
ATOM 744 C C . CYS A 1 83 ? 24.539 20.619 46.100 1.00 7.59 84 CYS A C 1
ATOM 745 O O . CYS A 1 83 ? 25.537 20.455 45.390 1.00 4.91 84 CYS A O 1
ATOM 749 N N . GLU A 1 84 ? 24.279 21.767 46.721 1.00 7.56 85 GLU A N 1
ATOM 750 C CA . GLU A 1 84 ? 25.137 22.945 46.563 1.00 9.80 85 GLU A CA 1
ATOM 751 C C . GLU A 1 84 ? 26.643 22.719 46.670 1.00 8.25 85 GLU A C 1
ATOM 752 O O . GLU A 1 84 ? 27.377 22.982 45.718 1.00 9.33 85 GLU A O 1
ATOM 759 N N . PRO A 1 85 ? 27.126 22.192 47.807 1.00 6.85 86 PRO A N 1
ATOM 760 C CA . PRO A 1 85 ? 28.575 21.982 47.913 1.00 8.52 86 PRO A CA 1
ATOM 761 C C . PRO A 1 85 ? 29.164 20.972 46.941 1.00 8.51 86 PRO A C 1
ATOM 762 O O . PRO A 1 85 ? 30.375 20.948 46.735 1.00 12.03 86 PRO A O 1
ATOM 766 N N . HIS A 1 86 ? 28.317 20.167 46.309 1.00 9.62 87 HIS A N 1
ATOM 767 C CA . HIS A 1 86 ? 28.804 19.157 45.385 1.00 7.84 87 HIS A CA 1
ATOM 768 C C . HIS A 1 86 ? 28.283 19.296 43.965 1.00 7.25 87 HIS A C 1
ATOM 769 O O . HIS A 1 86 ? 28.314 18.338 43.189 1.00 8.60 87 HIS A O 1
ATOM 778 N N . ARG A 1 87 ? 27.849 20.500 43.608 1.00 7.92 88 ARG A N 1
ATOM 779 C CA . ARG A 1 87 ? 27.322 20.747 42.275 1.00 9.95 88 ARG A CA 1
ATOM 780 C C . ARG A 1 87 ? 28.379 20.457 41.209 1.00 10.12 88 ARG A C 1
ATOM 781 O O . ARG A 1 87 ? 28.090 19.814 40.199 1.00 10.68 88 ARG A O 1
ATOM 795 N N . GLY A 1 88 ? 29.611 20.890 41.464 1.00 12.20 89 GLY A N 1
ATOM 796 C CA . GLY A 1 88 ? 30.695 20.662 40.523 1.00 10.24 89 GLY A CA 1
ATOM 797 C C . GLY A 1 88 ? 30.943 19.186 40.269 1.00 8.97 89 GLY A C 1
ATOM 798 O O . GLY A 1 88 ? 31.264 18.785 39.155 1.00 6.58 89 GLY A O 1
ATOM 800 N N . ALA A 1 89 ? 30.789 18.371 41.305 1.00 8.37 90 ALA A N 1
ATOM 801 C CA . ALA A 1 89 ? 30.985 16.932 41.179 1.00 7.23 90 ALA A CA 1
ATOM 802 C C . ALA A 1 89 ? 29.798 16.287 40.462 1.00 9.13 90 ALA A C 1
ATOM 803 O O . ALA A 1 89 ? 29.790 15.079 40.217 1.00 6.77 90 ALA A O 1
ATOM 806 N N . GLY A 1 90 ? 28.783 17.090 40.152 1.00 9.18 91 GLY A N 1
ATOM 807 C CA . GLY A 1 90 ? 27.619 16.576 39.454 1.00 7.44 91 GLY A CA 1
ATOM 808 C C . GLY A 1 90 ? 26.585 15.885 40.321 1.00 4.86 91 GLY A C 1
ATOM 809 O O . GLY A 1 90 ? 25.867 15.011 39.841 1.00 4.94 91 GLY A O 1
ATOM 811 N N . MET A 1 91 ? 26.505 16.261 41.593 1.00 5.98 92 MET A N 1
ATOM 812 C CA . MET A 1 91 ? 25.525 15.659 42.487 1.00 3.49 92 MET A CA 1
ATOM 813 C C . MET A 1 91 ? 24.178 16.349 42.259 1.00 6.65 92 MET A C 1
ATOM 814 O O . MET A 1 91 ? 23.850 17.347 42.913 1.00 5.05 92 MET A O 1
ATOM 820 N N . VAL A 1 92 ? 23.438 15.845 41.278 1.00 4.99 93 VAL A N 1
ATOM 821 C CA . VAL A 1 92 ? 22.137 16.383 40.922 1.00 5.76 93 VAL A CA 1
ATOM 822 C C . VAL A 1 92 ? 21.090 15.266 40.927 1.00 6.51 93 VAL A C 1
ATOM 823 O O . VAL A 1 92 ? 21.427 14.081 40.842 1.00 4.56 93 VAL A O 1
ATOM 828 N N . GLY A 1 93 ? 19.823 15.651 41.023 1.00 4.41 94 GLY A N 1
ATOM 829 C CA . GLY A 1 93 ? 18.750 14.678 41.049 1.00 3.75 94 GLY A CA 1
ATOM 830 C C . GLY A 1 93 ? 17.509 15.186 40.349 1.00 4.75 94 GLY A C 1
ATOM 831 O O . GLY A 1 93 ? 17.468 16.330 39.873 1.00 3.41 94 GLY A O 1
ATOM 833 N N . LYS A 1 94 ? 16.466 14.364 40.368 1.00 5.18 95 LYS A N 1
ATOM 834 C CA . LYS A 1 94 ? 15.208 14.692 39.719 1.00 4.27 95 LYS A CA 1
ATOM 835 C C . LYS A 1 94 ? 14.067 13.907 40.350 1.00 3.35 95 LYS A C 1
ATOM 836 O O . LYS A 1 94 ? 14.230 12.739 40.706 1.00 2.35 95 LYS A O 1
ATOM 846 N N . VAL A 1 95 ? 12.942 14.582 40.565 1.00 5.64 96 VAL A N 1
ATOM 847 C CA . VAL A 1 95 ? 11.741 13.960 41.120 1.00 4.99 96 VAL A CA 1
ATOM 848 C C . VAL A 1 95 ? 10.619 14.210 40.118 1.00 6.72 96 VAL A C 1
ATOM 849 O O . VAL A 1 95 ? 10.377 15.353 39.724 1.00 6.34 96 VAL A O 1
ATOM 854 N N . VAL A 1 96 ? 9.997 13.140 39.636 1.00 5.53 97 VAL A N 1
ATOM 855 C CA . VAL A 1 96 ? 8.894 13.271 38.688 1.00 5.95 97 VAL A CA 1
ATOM 856 C C . VAL A 1 96 ? 7.632 12.954 39.477 1.00 6.66 97 VAL A C 1
ATOM 857 O O . VAL A 1 96 ? 7.516 11.876 40.061 1.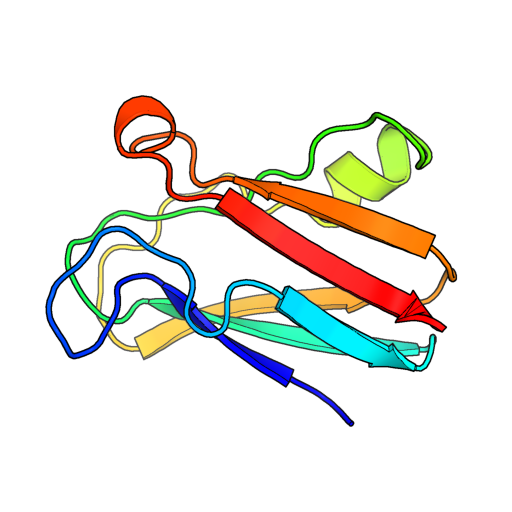00 7.90 97 VAL A O 1
ATOM 862 N N . VAL A 1 97 ? 6.725 13.921 39.556 1.00 7.12 98 VAL A N 1
ATOM 863 C CA . VAL A 1 97 ? 5.473 13.746 40.290 1.00 5.94 98 VAL A CA 1
ATOM 864 C C . VAL A 1 97 ? 4.344 13.655 39.269 1.00 6.15 98 VAL A C 1
ATOM 865 O O . VAL A 1 97 ? 4.200 14.538 38.422 1.00 4.66 98 VAL A O 1
ATOM 870 N N . GLU A 1 98 ? 3.580 12.568 39.319 1.00 9.18 99 GLU A N 1
ATOM 871 C CA . GLU A 1 98 ? 2.483 12.361 38.374 1.00 14.59 99 GLU A CA 1
ATOM 872 C C . GLU A 1 98 ? 1.106 12.251 39.025 1.00 14.37 99 GLU A C 1
ATOM 873 O O . GLU A 1 98 ? 1.028 12.060 40.253 1.00 13.96 99 GLU A O 1
#